Protein AF-A0AAW2T2C9-F1 (afdb_monomer_lite)

Foldseek 3Di:
DDDDALQNLLVQLLVCLQVVVLVSNVVSNVVSQVPDDPPQARPHPPVSLLSNLLSCLQRHDPVSSVVSLVVCVVGPQDDPVSLLVSLLNCLVNVHDCPVSQVVCVVSVHHQDPSNVVSVCVNPPVVPPPDDD

pLDDT: mean 82.65, std 14.63, range [32.41, 95.94]

Sequence (132 aa):
MGKATPNIWGRLATGYFEKGEMENAFKSLRVALSLHDSSKEIKLEDKVIAELLRVVCKKGSSEDCEKVINILRSVIPLQRRTYHSLLKAYVASGKEVDRLLDTMKLDNYEEDEETLKILSLTQNECKTSSCP

Secondary structure (DSSP, 8-state):
-PPPPHHHHHHHHHHHHHHT-HHHHHHHHHHHHH---SSS-----HHHHHHHHHHHHHHS-HHHHHHHHHHHHTTSPPPHHHHHHHHHHHHHTT---HHHHHHHHHTT----HHHHHHHHGGGTTTSSS---

Radius of gyration: 16.66 Å; chains: 1; bounding box: 50×34×53 Å

Structure (mmCIF, N/CA/C/O backbone):
data_AF-A0AAW2T2C9-F1
#
_entry.id   AF-A0AAW2T2C9-F1
#
loop_
_atom_site.group_PDB
_atom_site.id
_atom_site.type_symbol
_atom_site.label_atom_id
_atom_site.label_alt_id
_atom_site.label_comp_id
_atom_site.label_asym_id
_atom_site.label_entity_id
_atom_site.label_seq_id
_atom_site.pdbx_PDB_ins_code
_atom_site.Cartn_x
_atom_site.Cartn_y
_atom_site.Cartn_z
_atom_site.occupancy
_atom_site.B_iso_or_equiv
_atom_site.auth_seq_id
_atom_site.auth_comp_id
_atom_site.auth_asym_id
_atom_site.auth_atom_id
_atom_site.pdbx_PDB_model_num
ATOM 1 N N . MET A 1 1 ? 8.752 -11.360 -30.158 1.00 38.81 1 MET A N 1
ATOM 2 C CA . MET A 1 1 ? 8.452 -11.598 -28.729 1.00 38.81 1 MET A CA 1
ATOM 3 C C . MET A 1 1 ? 8.028 -10.272 -28.121 1.00 38.81 1 MET A C 1
ATOM 5 O O . MET A 1 1 ? 8.796 -9.322 -28.211 1.00 38.81 1 MET A O 1
ATOM 9 N N . GLY A 1 2 ? 6.798 -10.157 -27.615 1.00 51.12 2 GLY A N 1
ATOM 10 C CA . GLY A 1 2 ? 6.335 -8.921 -26.974 1.00 51.12 2 GLY A CA 1
ATOM 11 C C . GLY A 1 2 ? 7.104 -8.693 -25.674 1.00 51.12 2 GLY A C 1
ATOM 12 O O . GLY A 1 2 ? 7.181 -9.604 -24.854 1.00 51.12 2 GLY A O 1
ATOM 13 N N . LYS A 1 3 ? 7.716 -7.518 -25.495 1.00 57.62 3 LYS A N 1
ATOM 14 C CA . LYS A 1 3 ? 8.382 -7.173 -24.231 1.00 57.62 3 LYS A CA 1
ATOM 15 C C . LYS A 1 3 ? 7.332 -7.152 -23.117 1.00 57.62 3 LYS A C 1
ATOM 17 O O . LYS A 1 3 ? 6.356 -6.409 -23.209 1.00 57.62 3 LYS A O 1
ATOM 22 N N . ALA A 1 4 ? 7.522 -7.969 -22.084 1.00 66.12 4 ALA A N 1
ATOM 23 C CA . ALA A 1 4 ? 6.688 -7.915 -20.891 1.00 66.12 4 ALA A CA 1
ATOM 24 C C . ALA A 1 4 ? 6.907 -6.563 -20.196 1.00 66.12 4 ALA A C 1
ATOM 26 O O . ALA A 1 4 ? 8.040 -6.208 -19.879 1.00 66.12 4 ALA A O 1
ATOM 27 N N . THR A 1 5 ? 5.837 -5.797 -19.998 1.00 82.44 5 THR A N 1
ATOM 28 C CA . THR A 1 5 ? 5.895 -4.484 -19.345 1.00 82.44 5 THR A CA 1
ATOM 29 C C . THR A 1 5 ? 5.730 -4.627 -17.828 1.00 82.44 5 THR A C 1
ATOM 31 O O . THR A 1 5 ? 5.117 -5.603 -17.377 1.00 82.44 5 THR A O 1
ATOM 34 N N . PRO A 1 6 ? 6.196 -3.651 -17.023 1.00 84.81 6 PRO A N 1
ATOM 35 C CA . PRO A 1 6 ? 5.929 -3.596 -15.581 1.00 84.81 6 PRO A CA 1
ATOM 36 C C . PRO A 1 6 ? 4.456 -3.838 -15.226 1.00 84.81 6 PRO A C 1
ATOM 38 O O . PRO A 1 6 ? 4.146 -4.575 -14.295 1.00 84.81 6 PRO A O 1
ATOM 41 N N . ASN A 1 7 ? 3.530 -3.299 -16.025 1.00 86.44 7 ASN A N 1
ATOM 42 C CA . ASN A 1 7 ? 2.090 -3.439 -15.805 1.00 86.44 7 ASN A CA 1
ATOM 43 C C . ASN A 1 7 ? 1.581 -4.880 -15.933 1.00 86.44 7 ASN A C 1
ATOM 45 O O . ASN A 1 7 ? 0.667 -5.260 -15.204 1.00 86.44 7 ASN A O 1
ATOM 49 N N . ILE A 1 8 ? 2.151 -5.692 -16.831 1.00 90.75 8 ILE A N 1
ATOM 50 C CA . ILE A 1 8 ? 1.764 -7.107 -16.961 1.00 90.75 8 ILE A CA 1
ATOM 51 C C . ILE A 1 8 ? 2.132 -7.856 -15.680 1.00 90.75 8 ILE A C 1
ATOM 53 O O . ILE A 1 8 ? 1.305 -8.582 -15.133 1.00 90.75 8 ILE A O 1
ATOM 57 N N . TRP A 1 9 ? 3.337 -7.622 -15.163 1.00 91.62 9 TRP A N 1
ATOM 58 C CA . TRP A 1 9 ? 3.798 -8.217 -13.912 1.00 91.62 9 TRP A CA 1
ATOM 59 C C . TRP A 1 9 ? 3.037 -7.696 -12.692 1.00 91.62 9 TRP A C 1
ATOM 61 O O . TRP A 1 9 ? 2.719 -8.478 -11.800 1.00 91.62 9 TRP A O 1
ATOM 71 N N . GLY A 1 10 ? 2.666 -6.413 -12.680 1.00 89.62 10 GLY A N 1
ATOM 72 C CA . GLY A 1 10 ? 1.804 -5.841 -11.646 1.00 89.62 10 GLY A CA 1
ATOM 73 C C . GLY A 1 10 ? 0.422 -6.499 -11.615 1.00 89.62 10 GLY A C 1
ATOM 74 O O . GLY A 1 10 ? -0.029 -6.927 -10.557 1.00 89.62 10 GLY A O 1
ATOM 75 N N . ARG A 1 11 ? -0.219 -6.685 -12.777 1.00 92.75 11 ARG A N 1
ATOM 76 C CA . ARG A 1 11 ? -1.500 -7.413 -12.873 1.00 92.75 11 ARG A CA 1
ATOM 77 C C . ARG A 1 11 ? -1.365 -8.884 -12.491 1.00 92.75 11 ARG A C 1
ATOM 79 O O . ARG A 1 11 ? -2.266 -9.436 -11.867 1.00 92.75 11 ARG A O 1
ATOM 86 N N . LEU A 1 12 ? -0.246 -9.516 -12.847 1.00 94.00 12 LEU A N 1
ATOM 87 C CA . LEU A 1 12 ? 0.035 -10.894 -12.456 1.00 94.00 12 LEU A CA 1
ATOM 88 C C . LEU A 1 12 ? 0.177 -11.017 -10.932 1.00 94.00 12 LEU A C 1
ATOM 90 O O . LEU A 1 12 ? -0.386 -11.936 -10.342 1.00 94.00 12 LEU A O 1
ATOM 94 N N . ALA A 1 13 ? 0.849 -10.057 -10.288 1.00 92.81 13 ALA A N 1
ATOM 95 C CA . ALA A 1 13 ? 0.932 -9.983 -8.833 1.00 92.81 13 ALA A CA 1
ATOM 96 C C . ALA A 1 13 ? -0.459 -9.870 -8.195 1.00 92.81 13 ALA A C 1
ATOM 98 O O . ALA A 1 13 ? -0.771 -10.645 -7.293 1.00 92.81 13 ALA A O 1
ATOM 99 N N . THR A 1 14 ? -1.318 -8.977 -8.705 1.00 92.31 14 THR A N 1
ATOM 100 C CA . THR A 1 14 ? -2.717 -8.862 -8.267 1.00 92.31 14 THR A CA 1
ATOM 101 C C . THR A 1 14 ? -3.447 -10.203 -8.364 1.00 92.31 14 THR A C 1
ATOM 103 O O . THR A 1 14 ? -4.019 -10.652 -7.376 1.00 92.31 14 THR A O 1
ATOM 106 N N . GLY A 1 15 ? -3.375 -10.885 -9.512 1.00 93.19 15 GLY A N 1
ATOM 107 C CA . GLY A 1 15 ? -4.045 -12.175 -9.710 1.00 93.19 15 GLY A CA 1
ATOM 108 C C . GLY A 1 15 ? -3.546 -13.281 -8.771 1.00 93.19 15 GLY A C 1
ATOM 109 O O . GLY A 1 15 ? -4.337 -14.103 -8.311 1.00 93.19 15 GLY A O 1
ATOM 110 N N . TYR A 1 16 ? -2.255 -13.297 -8.430 1.00 95.75 16 TYR A N 1
ATOM 111 C CA . TYR A 1 16 ? -1.731 -14.226 -7.426 1.00 95.75 16 TYR A CA 1
ATOM 112 C C . TYR A 1 16 ? -2.200 -13.882 -6.007 1.00 95.75 16 TYR A C 1
ATOM 114 O O . TYR A 1 16 ? -2.594 -14.790 -5.273 1.00 95.75 16 TYR A O 1
ATOM 122 N N . PHE A 1 17 ? -2.253 -12.597 -5.634 1.00 92.19 17 PHE A N 1
ATOM 123 C CA . PHE A 1 17 ? -2.855 -12.180 -4.361 1.00 92.19 17 PHE A CA 1
ATOM 124 C C . PHE A 1 17 ? -4.331 -12.585 -4.273 1.00 92.19 17 PHE A C 1
ATOM 126 O O . PHE A 1 17 ? -4.789 -13.036 -3.225 1.00 92.19 17 PHE A O 1
ATOM 133 N N . GLU A 1 18 ? -5.081 -12.497 -5.375 1.00 91.44 18 GLU A N 1
ATOM 134 C CA . GLU A 1 18 ? -6.475 -12.940 -5.404 1.00 91.44 18 GLU A CA 1
ATOM 135 C C . GLU A 1 18 ? -6.635 -14.433 -5.111 1.00 91.44 18 GLU A C 1
ATOM 137 O O . GLU A 1 18 ? -7.640 -14.816 -4.505 1.00 91.44 18 GLU A O 1
ATOM 142 N N . LYS A 1 19 ? -5.662 -15.253 -5.512 1.00 92.94 19 LYS A N 1
ATOM 143 C CA . LYS A 1 19 ? -5.636 -16.704 -5.286 1.00 92.94 19 LYS A CA 1
ATOM 144 C C . LYS A 1 19 ? -5.013 -17.109 -3.946 1.00 92.94 19 LYS A C 1
ATOM 146 O O . LYS A 1 19 ? -5.024 -18.289 -3.619 1.00 92.94 19 LYS A O 1
ATOM 151 N N . GLY A 1 20 ? -4.476 -16.159 -3.177 1.00 88.75 20 GLY A N 1
ATOM 152 C CA . GLY A 1 20 ? -3.728 -16.442 -1.946 1.00 88.75 20 GLY A CA 1
ATOM 153 C C . GLY A 1 20 ? -2.313 -16.984 -2.187 1.00 88.75 20 GLY A C 1
ATOM 154 O O . GLY A 1 20 ? -1.658 -17.442 -1.255 1.00 88.75 20 GLY A O 1
ATOM 155 N N . GLU A 1 21 ? -1.807 -16.919 -3.420 1.00 92.75 21 GLU A N 1
ATOM 156 C CA . GLU A 1 21 ? -0.465 -17.380 -3.790 1.00 92.75 21 GLU A CA 1
ATOM 157 C C . GLU A 1 21 ? 0.587 -16.297 -3.486 1.00 92.75 21 GLU A C 1
ATOM 159 O O . GLU A 1 21 ? 1.203 -15.719 -4.384 1.00 92.75 21 GLU A O 1
ATOM 164 N N . MET A 1 22 ? 0.782 -15.991 -2.200 1.00 88.75 22 MET A N 1
ATOM 165 C CA . MET A 1 22 ? 1.559 -14.825 -1.748 1.00 88.75 22 MET A CA 1
ATOM 166 C C . MET A 1 22 ? 2.994 -14.812 -2.284 1.00 88.75 22 MET A C 1
ATOM 168 O O . MET A 1 22 ? 3.487 -13.777 -2.727 1.00 88.75 22 MET A O 1
ATOM 172 N N . GLU A 1 23 ? 3.667 -15.963 -2.302 1.00 91.19 23 GLU A N 1
ATOM 173 C CA . GLU A 1 23 ? 5.039 -16.063 -2.803 1.00 91.19 23 GLU A CA 1
ATOM 174 C C . GLU A 1 23 ? 5.137 -15.666 -4.286 1.00 91.19 23 GLU A C 1
ATOM 176 O O . GLU A 1 23 ? 5.989 -14.855 -4.665 1.00 91.19 23 GLU A O 1
ATOM 181 N N . ASN A 1 24 ? 4.226 -16.182 -5.116 1.00 94.25 24 ASN A N 1
ATOM 182 C CA . ASN A 1 24 ? 4.148 -15.861 -6.541 1.00 94.25 24 ASN A CA 1
ATOM 183 C C . ASN A 1 24 ? 3.751 -14.398 -6.765 1.00 94.25 24 ASN A C 1
ATOM 185 O O . ASN A 1 24 ? 4.273 -13.744 -7.676 1.00 94.25 24 ASN A O 1
ATOM 189 N N . ALA A 1 25 ? 2.889 -13.861 -5.900 1.00 92.88 25 ALA A N 1
ATOM 190 C CA . ALA A 1 25 ? 2.489 -12.464 -5.925 1.00 92.88 25 ALA A CA 1
ATOM 191 C C . ALA A 1 25 ? 3.681 -11.532 -5.663 1.00 92.88 25 ALA A C 1
ATOM 193 O O . ALA A 1 25 ? 3.978 -10.658 -6.480 1.00 92.88 25 ALA A O 1
ATOM 194 N N . PHE A 1 26 ? 4.435 -11.768 -4.585 1.00 90.31 26 PHE A N 1
ATOM 195 C CA . PHE A 1 26 ? 5.617 -10.972 -4.254 1.00 90.31 26 PHE A CA 1
ATOM 196 C C . PHE A 1 26 ? 6.738 -11.120 -5.287 1.00 90.31 26 PHE A C 1
ATOM 198 O O . PHE A 1 26 ? 7.402 -10.133 -5.607 1.00 90.31 26 PHE A O 1
ATOM 205 N N . LYS A 1 27 ? 6.956 -12.322 -5.838 1.00 93.69 27 LYS A N 1
ATOM 206 C CA . LYS A 1 27 ? 7.897 -12.527 -6.953 1.00 93.69 27 LYS A CA 1
ATOM 207 C C . LYS A 1 27 ? 7.501 -11.679 -8.161 1.00 93.69 27 LYS A C 1
ATOM 209 O O . LYS A 1 27 ? 8.330 -10.930 -8.671 1.00 93.69 27 LYS A O 1
ATOM 214 N N . SER A 1 28 ? 6.232 -11.731 -8.562 1.00 93.44 28 SER A N 1
ATOM 215 C CA . SER A 1 28 ? 5.717 -10.967 -9.704 1.00 93.44 28 SER A CA 1
ATOM 216 C C . SER A 1 28 ? 5.826 -9.458 -9.484 1.00 93.44 28 SER A C 1
ATOM 218 O O . SER A 1 28 ? 6.267 -8.742 -10.380 1.00 93.44 28 SER A O 1
ATOM 220 N N . LEU A 1 29 ? 5.511 -8.977 -8.277 1.00 90.88 29 LEU A N 1
ATOM 221 C CA . LEU A 1 29 ? 5.659 -7.567 -7.921 1.00 90.88 29 LEU A CA 1
ATOM 222 C C . LEU A 1 29 ? 7.120 -7.115 -8.021 1.00 90.88 29 LEU A C 1
ATOM 224 O O . LEU A 1 29 ? 7.403 -6.105 -8.655 1.00 90.88 29 LEU A O 1
ATOM 228 N N . ARG A 1 30 ? 8.069 -7.874 -7.462 1.00 88.94 30 ARG A N 1
ATOM 229 C CA . ARG A 1 30 ? 9.499 -7.536 -7.565 1.00 88.94 30 ARG A CA 1
ATOM 230 C C . ARG A 1 30 ? 9.971 -7.482 -9.015 1.00 88.94 30 ARG A C 1
ATOM 232 O O . ARG A 1 30 ? 10.715 -6.569 -9.362 1.00 88.94 30 ARG A O 1
ATOM 239 N N . VAL A 1 31 ? 9.508 -8.402 -9.867 1.00 90.25 31 VAL A N 1
ATOM 240 C CA . VAL A 1 31 ? 9.816 -8.353 -11.304 1.00 90.25 31 VAL A CA 1
ATOM 241 C C . VAL A 1 31 ? 9.251 -7.079 -11.928 1.00 90.25 31 VAL A C 1
ATOM 243 O O . VAL A 1 31 ? 9.994 -6.376 -12.608 1.00 90.25 31 VAL A O 1
ATOM 246 N N . ALA A 1 32 ? 7.992 -6.728 -11.640 1.00 88.62 32 ALA A N 1
ATOM 247 C CA . ALA A 1 32 ? 7.377 -5.493 -12.128 1.00 88.62 32 ALA A CA 1
ATOM 248 C C . ALA A 1 32 ? 8.229 -4.258 -11.806 1.00 88.62 32 ALA A C 1
ATOM 250 O O . ALA A 1 32 ? 8.440 -3.412 -12.670 1.00 88.62 32 ALA A O 1
ATOM 251 N N . LEU A 1 33 ? 8.755 -4.194 -10.581 1.00 85.25 33 LEU A N 1
ATOM 252 C CA . LEU A 1 33 ? 9.565 -3.073 -10.110 1.00 85.25 33 LEU A CA 1
ATOM 253 C C . LEU A 1 33 ? 11.011 -3.107 -10.641 1.00 85.25 33 LEU A C 1
ATOM 255 O O . LEU A 1 33 ? 11.645 -2.068 -10.808 1.00 85.25 33 LEU A O 1
ATOM 259 N N . SER A 1 34 ? 11.540 -4.293 -10.954 1.00 84.1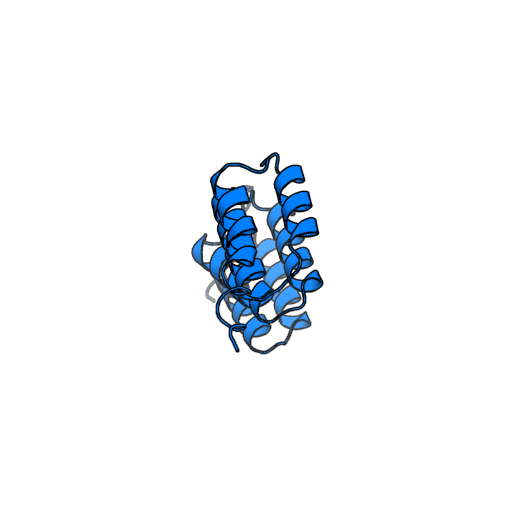9 34 SER A N 1
ATOM 260 C CA . SER A 1 34 ? 12.875 -4.448 -11.552 1.00 84.19 34 SER A CA 1
ATOM 261 C C . SER A 1 34 ? 12.937 -4.047 -13.029 1.00 84.19 34 SER A C 1
ATOM 263 O O . SER A 1 34 ? 14.018 -3.779 -13.543 1.00 84.19 34 SER A O 1
ATOM 265 N N . LEU A 1 35 ? 11.793 -3.988 -13.714 1.00 82.31 35 LEU A N 1
ATOM 266 C CA . LEU A 1 35 ? 11.694 -3.612 -15.123 1.00 82.31 35 LEU A CA 1
ATOM 267 C C . LEU A 1 35 ? 11.657 -2.082 -15.268 1.00 82.31 35 LEU A C 1
ATOM 269 O O . LEU A 1 35 ? 10.654 -1.501 -15.673 1.00 82.31 35 LEU A O 1
ATOM 273 N N . HIS A 1 36 ? 12.752 -1.415 -14.913 1.00 68.69 36 HIS A N 1
ATOM 274 C CA . HIS A 1 36 ? 12.948 0.004 -15.203 1.00 68.69 36 HIS A CA 1
ATOM 275 C C . HIS A 1 36 ? 13.619 0.163 -16.573 1.00 68.69 36 HIS A C 1
ATOM 277 O O . HIS A 1 36 ? 14.680 -0.407 -16.825 1.00 68.69 36 HIS A O 1
ATOM 283 N N . ASP A 1 37 ? 13.013 0.954 -17.464 1.00 56.12 37 ASP A N 1
ATOM 284 C CA . ASP A 1 37 ? 13.767 1.536 -18.576 1.00 56.12 37 ASP A CA 1
ATOM 285 C C . ASP A 1 37 ? 14.748 2.565 -17.994 1.00 56.12 37 ASP A C 1
ATOM 287 O O . ASP A 1 37 ? 14.511 3.140 -16.931 1.00 56.12 37 ASP A O 1
ATOM 291 N N . SER A 1 38 ? 15.857 2.805 -18.688 1.00 55.25 38 SER A N 1
ATOM 292 C CA . SER A 1 38 ? 16.983 3.678 -18.309 1.00 55.25 38 SER A CA 1
ATOM 293 C C . SER A 1 38 ? 16.626 5.121 -17.883 1.00 55.25 38 SER A C 1
ATOM 295 O O . SER A 1 38 ? 17.504 5.885 -17.481 1.00 55.25 38 SER A O 1
ATOM 297 N N . SER A 1 39 ? 15.347 5.497 -17.907 1.00 53.75 39 SER A N 1
ATOM 298 C CA . SER A 1 39 ? 14.761 6.712 -17.348 1.00 53.75 39 SER A CA 1
ATOM 299 C C . SER A 1 39 ? 14.056 6.440 -16.004 1.00 53.75 39 SER A C 1
ATOM 301 O O . SER A 1 39 ? 12.842 6.290 -15.984 1.00 53.75 39 SER A O 1
ATOM 303 N N . LYS A 1 40 ? 14.837 6.366 -14.918 1.00 57.44 40 LYS A N 1
ATOM 304 C CA . LYS A 1 40 ? 14.593 6.643 -13.472 1.00 57.44 40 LYS A CA 1
ATOM 305 C C . LYS A 1 40 ? 13.221 6.465 -12.768 1.00 57.44 40 LYS A C 1
ATOM 307 O O . LYS A 1 40 ? 13.219 6.523 -11.545 1.00 57.44 40 LYS A O 1
ATOM 312 N N . GLU A 1 41 ? 12.097 6.211 -13.425 1.00 61.53 41 GLU A N 1
ATOM 313 C CA . GLU A 1 41 ? 10.775 6.103 -12.798 1.00 61.53 41 GLU A CA 1
ATOM 314 C C . GLU A 1 41 ? 10.067 4.816 -13.224 1.00 61.53 41 GLU A C 1
ATOM 316 O O . GLU A 1 41 ? 9.897 4.521 -14.410 1.00 61.53 41 GLU A O 1
ATOM 321 N N . ILE A 1 42 ? 9.625 4.040 -12.236 1.00 68.31 42 ILE A N 1
ATOM 322 C CA . ILE A 1 42 ? 8.818 2.847 -12.470 1.00 68.31 42 ILE A CA 1
ATOM 323 C C . ILE A 1 42 ? 7.426 3.285 -12.928 1.00 68.31 42 ILE A C 1
ATOM 325 O O . ILE A 1 42 ? 6.656 3.852 -12.158 1.00 68.31 42 ILE A O 1
ATOM 329 N N . LYS A 1 43 ? 7.067 2.973 -14.177 1.00 74.69 43 LYS A N 1
ATOM 330 C CA . LYS A 1 43 ? 5.727 3.231 -14.730 1.00 74.69 43 LYS A CA 1
ATOM 331 C C . LYS A 1 43 ? 4.763 2.077 -14.456 1.00 74.69 43 LYS A C 1
ATOM 333 O O . LYS A 1 43 ? 4.304 1.408 -15.385 1.00 74.69 43 LYS A O 1
ATOM 338 N N . LEU A 1 44 ? 4.449 1.845 -13.184 1.00 82.31 44 LEU A N 1
ATOM 339 C CA . LEU A 1 44 ? 3.216 1.137 -12.840 1.00 82.31 44 LEU A CA 1
ATOM 340 C C . LEU A 1 44 ? 2.044 2.109 -12.991 1.00 82.31 44 LEU A C 1
ATOM 342 O O . LEU A 1 44 ? 2.079 3.215 -12.466 1.00 82.31 44 LEU A O 1
ATOM 346 N N . GLU A 1 45 ? 1.010 1.711 -13.728 1.00 83.44 45 GLU A N 1
ATOM 347 C CA . GLU A 1 45 ? -0.212 2.509 -13.840 1.00 83.44 45 GLU A CA 1
ATOM 348 C C . GLU A 1 45 ? -0.875 2.657 -12.458 1.00 83.44 45 GLU A C 1
ATOM 350 O O . GLU A 1 45 ? -1.052 1.660 -11.755 1.00 83.44 45 GLU A O 1
ATOM 355 N N . ASP A 1 46 ? -1.337 3.864 -12.112 1.00 80.62 46 ASP A N 1
ATOM 356 C CA . ASP A 1 46 ? -2.056 4.153 -10.856 1.00 80.62 46 ASP A CA 1
ATOM 357 C C . ASP A 1 46 ? -3.161 3.127 -10.554 1.00 80.62 46 ASP A C 1
ATOM 359 O O . ASP A 1 46 ? -3.325 2.692 -9.416 1.00 80.62 46 ASP A O 1
ATOM 363 N N . LYS A 1 47 ? -3.897 2.682 -11.584 1.00 82.94 47 LYS A N 1
ATOM 364 C CA . LYS A 1 47 ? -4.955 1.667 -11.443 1.00 82.94 47 LYS A CA 1
ATOM 365 C C . LYS A 1 47 ? -4.427 0.285 -11.047 1.00 82.94 47 LYS A C 1
ATOM 367 O O . LYS A 1 47 ? -5.111 -0.434 -10.331 1.00 82.94 47 LYS A O 1
ATOM 372 N N . VAL A 1 48 ? -3.229 -0.092 -11.501 1.00 85.94 48 VAL A N 1
ATOM 373 C CA . VAL A 1 48 ? -2.594 -1.366 -11.129 1.00 85.94 48 VAL A CA 1
ATOM 374 C C . VAL A 1 48 ? -2.140 -1.298 -9.677 1.00 85.94 48 VAL A C 1
ATOM 376 O O . VAL A 1 48 ? -2.379 -2.239 -8.931 1.00 85.94 48 VAL A O 1
ATOM 379 N N . ILE A 1 49 ? -1.560 -0.170 -9.258 1.00 86.56 49 ILE A N 1
ATOM 380 C CA . ILE A 1 49 ? -1.163 0.066 -7.863 1.00 86.56 49 ILE A CA 1
ATOM 381 C C . ILE A 1 49 ? -2.389 0.034 -6.943 1.00 86.56 49 ILE A C 1
ATOM 383 O O . ILE A 1 49 ? -2.379 -0.653 -5.924 1.00 86.56 49 ILE A O 1
ATOM 387 N N . ALA A 1 50 ? -3.458 0.739 -7.320 1.00 84.38 50 ALA A N 1
ATOM 388 C CA . ALA A 1 50 ? -4.695 0.783 -6.550 1.00 84.38 50 ALA A CA 1
ATOM 389 C C . ALA A 1 50 ? -5.332 -0.607 -6.402 1.00 84.38 50 ALA A C 1
ATOM 391 O O . ALA A 1 50 ? -5.708 -0.985 -5.292 1.00 84.38 50 ALA A O 1
ATOM 392 N N . GLU A 1 51 ? -5.414 -1.390 -7.484 1.00 87.19 51 GLU A N 1
ATOM 393 C CA . GLU A 1 51 ? -5.986 -2.739 -7.422 1.00 87.19 51 GLU A CA 1
ATOM 394 C C . GLU A 1 51 ? -5.097 -3.700 -6.624 1.00 87.19 51 GLU A C 1
ATOM 396 O O . GLU A 1 51 ? -5.596 -4.466 -5.804 1.00 87.19 51 GLU A O 1
ATOM 401 N N . LEU A 1 52 ? -3.773 -3.626 -6.802 1.00 90.12 52 LEU A N 1
ATOM 402 C CA . LEU A 1 52 ? -2.805 -4.399 -6.025 1.00 90.12 52 LEU A CA 1
ATOM 403 C C . LEU A 1 52 ? -2.998 -4.180 -4.520 1.00 90.12 52 LEU A C 1
ATOM 405 O O . LEU A 1 52 ? -3.174 -5.146 -3.778 1.00 90.12 52 LEU A O 1
ATOM 409 N N . LEU A 1 53 ? -3.012 -2.913 -4.095 1.00 88.38 53 LEU A N 1
ATOM 410 C CA . LEU A 1 53 ? -3.231 -2.509 -2.708 1.00 88.38 53 LEU A CA 1
ATOM 411 C C . LEU A 1 53 ? -4.601 -2.970 -2.205 1.00 88.38 53 LEU A C 1
ATOM 413 O O . LEU A 1 53 ? -4.703 -3.592 -1.153 1.00 88.38 53 LEU A O 1
ATOM 417 N N . ARG A 1 54 ? -5.664 -2.747 -2.979 1.00 86.25 54 ARG A N 1
ATOM 418 C CA . ARG A 1 54 ? -7.014 -3.194 -2.621 1.00 86.25 54 ARG A CA 1
ATOM 419 C C . ARG A 1 54 ? -7.071 -4.704 -2.377 1.00 86.25 54 ARG A C 1
ATOM 421 O O . ARG A 1 54 ? -7.644 -5.128 -1.374 1.00 86.25 54 ARG A O 1
ATOM 428 N N . VAL A 1 55 ? -6.510 -5.516 -3.275 1.00 88.69 55 VAL A N 1
ATOM 429 C CA . VAL A 1 55 ? -6.569 -6.981 -3.171 1.00 88.69 55 VAL A CA 1
ATOM 430 C C . VAL A 1 55 ? -5.735 -7.479 -1.996 1.00 88.69 55 VAL A C 1
ATOM 432 O O . VAL A 1 55 ? -6.266 -8.225 -1.169 1.00 88.69 55 VAL A O 1
ATOM 435 N N . VAL A 1 56 ? -4.466 -7.067 -1.885 1.00 89.19 56 VAL A N 1
ATOM 436 C CA . VAL A 1 56 ? -3.585 -7.557 -0.811 1.00 89.19 56 VAL A CA 1
ATOM 437 C C . VAL A 1 56 ? -4.093 -7.129 0.560 1.00 89.19 56 VAL A C 1
ATOM 439 O O . VAL A 1 56 ? -4.130 -7.937 1.479 1.00 89.19 56 VAL A O 1
ATOM 442 N N . CYS A 1 57 ? -4.582 -5.900 0.698 1.00 85.38 57 CYS A N 1
ATOM 443 C CA . CYS A 1 57 ? -5.058 -5.394 1.978 1.00 85.38 57 CYS A CA 1
ATOM 444 C C . CYS A 1 57 ? -6.428 -5.962 2.360 1.00 85.38 57 CYS A C 1
ATOM 446 O O . CYS A 1 57 ? -6.723 -6.087 3.547 1.00 85.38 57 CYS A O 1
ATOM 448 N N . LYS A 1 58 ? -7.247 -6.378 1.386 1.00 84.12 58 LYS A N 1
ATOM 449 C CA . LYS A 1 58 ? -8.513 -7.073 1.650 1.00 84.12 58 LYS A CA 1
ATOM 450 C C . LYS A 1 58 ? -8.319 -8.551 1.997 1.00 84.12 58 LYS A C 1
ATOM 452 O O . LYS A 1 58 ? -8.988 -9.038 2.901 1.00 84.12 58 LYS A O 1
ATOM 457 N N . LYS A 1 59 ? -7.472 -9.274 1.256 1.00 83.94 59 LYS A N 1
ATOM 458 C CA . LYS A 1 59 ? -7.339 -10.740 1.375 1.00 83.94 59 LYS A CA 1
ATOM 459 C C . LYS A 1 59 ? -6.154 -11.198 2.222 1.00 83.94 59 LYS A C 1
ATOM 461 O O . LYS A 1 59 ? -6.228 -12.259 2.829 1.00 83.94 59 LYS A O 1
ATOM 466 N N . GLY A 1 60 ? -5.068 -10.435 2.222 1.00 83.19 60 GLY A N 1
ATOM 467 C CA . GLY A 1 60 ? -3.857 -10.734 2.976 1.00 83.19 60 GLY A CA 1
ATOM 468 C C . GLY A 1 60 ? -3.953 -10.310 4.439 1.00 83.19 60 GLY A C 1
ATOM 469 O O . GLY A 1 60 ? -4.917 -9.664 4.875 1.00 83.19 60 GLY A O 1
ATOM 470 N N . SER A 1 61 ? -2.918 -10.659 5.198 1.00 85.75 61 SER A N 1
ATOM 471 C CA . SER A 1 61 ? -2.734 -10.158 6.560 1.00 85.75 61 SER A CA 1
ATOM 472 C C . SER A 1 61 ? -2.404 -8.657 6.559 1.00 85.75 61 SER A C 1
ATOM 474 O O . SER A 1 61 ? -2.049 -8.084 5.523 1.00 85.75 61 SER A O 1
ATOM 476 N N . SER A 1 62 ? -2.513 -7.997 7.716 1.00 82.56 62 SER A N 1
ATOM 477 C CA . SER A 1 62 ? -2.026 -6.615 7.865 1.00 82.56 62 SER A CA 1
ATOM 478 C C . SER A 1 62 ? -0.532 -6.517 7.530 1.00 82.56 62 SER A C 1
ATOM 480 O O . SER A 1 62 ? -0.120 -5.589 6.839 1.00 82.56 62 SER A O 1
ATOM 482 N N . GLU A 1 63 ? 0.251 -7.538 7.897 1.00 87.75 63 GLU A N 1
ATOM 483 C CA . GLU A 1 63 ? 1.683 -7.620 7.596 1.00 87.75 63 GLU A CA 1
ATOM 484 C C . GLU A 1 63 ? 1.964 -7.722 6.086 1.00 87.75 63 GLU A C 1
ATOM 486 O O . GLU A 1 63 ? 2.892 -7.093 5.579 1.00 87.75 63 GLU A O 1
ATOM 491 N N . ASP A 1 64 ? 1.160 -8.478 5.332 1.00 89.00 64 ASP A N 1
ATOM 492 C CA . ASP A 1 64 ? 1.323 -8.581 3.876 1.00 89.00 64 ASP A CA 1
ATOM 493 C C . ASP A 1 64 ? 1.015 -7.261 3.171 1.00 89.00 64 ASP A C 1
ATOM 495 O O . ASP A 1 64 ? 1.731 -6.864 2.248 1.00 89.00 64 ASP A O 1
ATOM 499 N N . CYS A 1 65 ? -0.031 -6.564 3.618 1.00 88.25 65 CYS A N 1
ATOM 500 C CA . CYS A 1 65 ? -0.361 -5.240 3.104 1.00 88.25 65 CYS A CA 1
ATOM 501 C C . CYS A 1 65 ? 0.758 -4.233 3.414 1.00 88.25 65 CYS A C 1
ATOM 503 O O . CYS A 1 65 ? 1.217 -3.541 2.506 1.00 88.25 65 CYS A O 1
ATOM 505 N N . GLU A 1 66 ? 1.277 -4.217 4.646 1.00 86.69 66 GLU A N 1
ATOM 506 C CA . GLU A 1 66 ? 2.424 -3.386 5.041 1.00 86.69 66 GLU A CA 1
ATOM 507 C C . GLU A 1 66 ? 3.668 -3.678 4.195 1.00 86.69 66 GLU A C 1
ATOM 509 O O . GLU A 1 66 ? 4.324 -2.753 3.711 1.00 86.69 66 GLU A O 1
ATOM 514 N N . LYS A 1 67 ? 3.978 -4.956 3.944 1.00 90.69 67 LYS A N 1
ATOM 515 C CA . LYS A 1 67 ? 5.089 -5.355 3.065 1.00 90.69 67 LYS A CA 1
ATOM 516 C C . LYS A 1 67 ? 4.930 -4.779 1.661 1.00 90.69 67 LYS A C 1
ATOM 518 O O . LYS A 1 67 ? 5.894 -4.239 1.122 1.00 90.69 67 LYS A O 1
ATOM 523 N N . VAL A 1 68 ? 3.739 -4.871 1.064 1.00 90.00 68 VAL A N 1
ATOM 524 C CA . VAL A 1 68 ? 3.483 -4.305 -0.272 1.00 90.00 68 VAL A CA 1
ATOM 525 C C . VAL A 1 68 ? 3.596 -2.782 -0.262 1.00 90.00 68 VAL A C 1
ATOM 527 O O . VAL A 1 68 ? 4.244 -2.228 -1.149 1.00 90.00 68 VAL A O 1
ATOM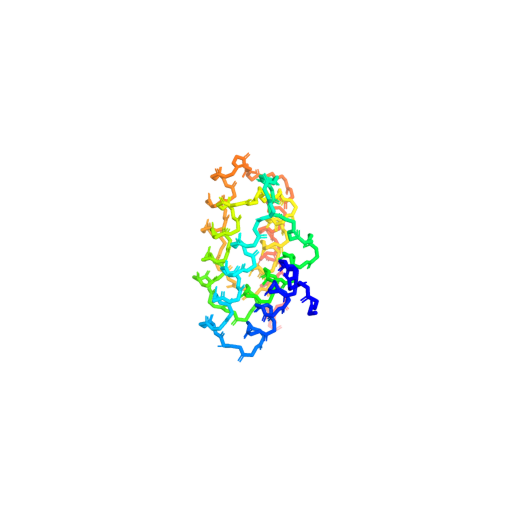 530 N N . ILE A 1 69 ? 3.029 -2.106 0.741 1.00 89.50 69 ILE A N 1
ATOM 531 C CA . ILE A 1 69 ? 3.117 -0.647 0.884 1.00 89.50 69 ILE A CA 1
ATOM 532 C C . ILE A 1 69 ? 4.580 -0.205 0.981 1.00 89.50 69 ILE A C 1
ATOM 534 O O . ILE A 1 69 ? 4.998 0.675 0.233 1.00 89.50 69 ILE A O 1
ATOM 538 N N . ASN A 1 70 ? 5.384 -0.852 1.825 1.00 88.62 70 ASN A N 1
ATOM 539 C CA . ASN A 1 70 ? 6.800 -0.520 1.992 1.00 88.62 70 ASN A CA 1
ATOM 540 C C . ASN A 1 70 ? 7.618 -0.768 0.718 1.00 88.62 70 ASN A C 1
ATOM 542 O O . ASN A 1 70 ? 8.452 0.060 0.350 1.00 88.62 70 ASN A O 1
ATOM 546 N N . ILE A 1 71 ? 7.352 -1.868 0.006 1.00 88.69 71 ILE A N 1
ATOM 547 C CA . ILE A 1 71 ? 7.972 -2.135 -1.296 1.00 88.69 71 ILE A CA 1
ATOM 548 C C . ILE A 1 71 ? 7.634 -1.015 -2.284 1.00 88.69 71 ILE A C 1
ATOM 550 O O . ILE A 1 71 ? 8.537 -0.495 -2.933 1.00 88.69 71 ILE A O 1
ATOM 554 N N . LEU A 1 72 ? 6.363 -0.618 -2.392 1.00 87.44 72 LEU A N 1
ATOM 555 C CA . LEU A 1 72 ? 5.940 0.426 -3.326 1.00 87.44 72 LEU A CA 1
ATOM 556 C C . LEU A 1 72 ? 6.532 1.789 -2.961 1.00 87.44 72 LEU A C 1
ATOM 558 O O . LEU A 1 72 ? 7.082 2.443 -3.838 1.00 87.44 72 LEU A O 1
ATOM 562 N N . ARG A 1 73 ? 6.508 2.176 -1.680 1.00 86.06 73 ARG A N 1
ATOM 563 C CA . ARG A 1 73 ? 7.091 3.437 -1.185 1.00 86.06 73 ARG A CA 1
ATOM 564 C C . ARG A 1 73 ? 8.577 3.571 -1.503 1.00 86.06 73 ARG A C 1
ATOM 566 O O . ARG A 1 73 ? 9.048 4.673 -1.756 1.00 86.06 73 ARG A O 1
ATOM 573 N N . SER A 1 74 ? 9.313 2.457 -1.523 1.00 83.69 74 SER A N 1
ATOM 574 C CA . SER A 1 74 ? 10.751 2.469 -1.834 1.00 83.69 74 SER A CA 1
ATOM 575 C C . SER A 1 74 ? 11.076 2.901 -3.270 1.00 83.69 74 SER A C 1
ATOM 577 O O . SER A 1 74 ? 12.221 3.237 -3.566 1.00 83.69 74 SER A O 1
ATOM 579 N N . VAL A 1 75 ? 10.081 2.895 -4.162 1.00 80.88 75 VAL A N 1
ATOM 580 C CA . VAL A 1 75 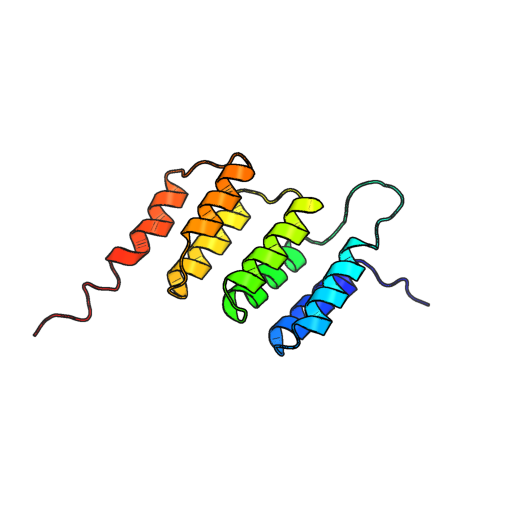? 10.279 3.115 -5.599 1.00 80.88 75 VAL A CA 1
ATOM 581 C C . VAL A 1 75 ? 9.267 4.060 -6.249 1.00 80.88 75 VAL A C 1
ATOM 583 O O . VAL A 1 75 ? 9.526 4.564 -7.340 1.00 80.88 75 VAL A O 1
ATOM 586 N N . ILE A 1 76 ? 8.117 4.292 -5.617 1.00 79.69 76 ILE A N 1
ATOM 587 C CA . ILE A 1 76 ? 7.033 5.151 -6.095 1.00 79.69 76 ILE A CA 1
ATOM 588 C C . ILE A 1 76 ? 6.525 5.980 -4.905 1.00 79.69 76 ILE A C 1
ATOM 590 O O . ILE A 1 76 ? 6.138 5.400 -3.887 1.00 79.69 76 ILE A O 1
ATOM 594 N N . PRO A 1 77 ? 6.453 7.318 -5.019 1.00 81.62 77 PRO A N 1
ATOM 595 C CA . PRO A 1 77 ? 5.854 8.151 -3.984 1.00 81.62 77 PRO A CA 1
ATOM 596 C C . PRO A 1 77 ? 4.357 7.846 -3.866 1.00 81.62 77 PRO A C 1
ATOM 598 O O . PRO A 1 77 ? 3.600 8.025 -4.826 1.00 81.62 77 PRO A O 1
ATOM 601 N N . LEU A 1 78 ? 3.904 7.403 -2.693 1.00 84.38 78 LEU A N 1
ATOM 602 C CA . LEU A 1 78 ? 2.475 7.252 -2.434 1.00 84.38 78 LEU A CA 1
ATOM 603 C C . LEU A 1 78 ? 1.862 8.616 -2.121 1.00 84.38 78 LEU A C 1
ATOM 605 O O . LEU A 1 78 ? 2.410 9.403 -1.361 1.00 84.38 78 LEU A O 1
ATOM 609 N N . GLN A 1 79 ? 0.703 8.899 -2.709 1.00 86.62 79 GLN A N 1
ATOM 610 C CA . GLN A 1 79 ? -0.027 10.139 -2.456 1.00 86.62 79 GLN A CA 1
ATOM 611 C C . GLN A 1 79 ? -0.994 9.965 -1.282 1.00 86.62 79 GLN A C 1
ATOM 613 O O . GLN A 1 79 ? -1.556 8.885 -1.097 1.00 86.62 79 GLN A O 1
ATOM 618 N N . ARG A 1 80 ? -1.300 11.053 -0.563 1.00 90.25 80 ARG A N 1
ATOM 619 C CA . ARG A 1 80 ? -2.284 11.064 0.540 1.00 90.25 80 ARG A CA 1
ATOM 620 C C . ARG A 1 80 ? -3.608 10.362 0.200 1.00 90.25 80 ARG A C 1
ATOM 622 O O . ARG A 1 80 ? -4.112 9.581 1.000 1.00 90.25 80 ARG A O 1
ATOM 629 N N . ARG A 1 81 ? -4.141 10.561 -1.014 1.00 88.25 81 ARG A N 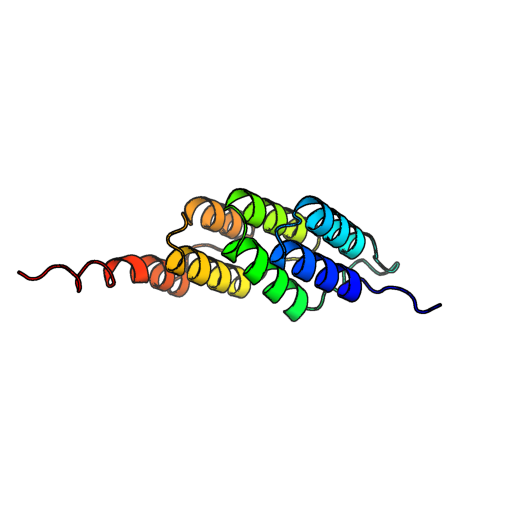1
ATOM 630 C CA . ARG A 1 81 ? -5.384 9.904 -1.480 1.00 88.25 81 ARG A CA 1
ATOM 631 C C . ARG A 1 81 ? -5.326 8.370 -1.417 1.00 88.25 81 ARG A C 1
ATOM 633 O O . ARG A 1 81 ? -6.345 7.718 -1.180 1.00 88.25 81 ARG A O 1
ATOM 640 N N . THR A 1 82 ? -4.141 7.794 -1.620 1.00 86.25 82 THR A N 1
ATOM 641 C CA . THR A 1 82 ? -3.905 6.350 -1.532 1.00 86.25 82 THR A CA 1
ATOM 642 C C . THR A 1 82 ? -4.013 5.892 -0.081 1.00 86.25 82 THR A C 1
ATOM 644 O O . THR A 1 82 ? -4.728 4.930 0.190 1.00 86.25 82 THR A O 1
ATOM 647 N N . TYR A 1 83 ? -3.406 6.628 0.855 1.00 90.81 83 TYR A N 1
ATOM 648 C CA . TYR A 1 83 ? -3.523 6.361 2.291 1.00 90.81 83 TYR A CA 1
ATOM 649 C C . TYR A 1 83 ? -4.963 6.457 2.789 1.00 90.81 83 TYR A C 1
ATOM 651 O O . TYR A 1 83 ? -5.440 5.538 3.446 1.00 90.81 83 TYR A O 1
ATOM 659 N N . HIS A 1 84 ? -5.707 7.495 2.402 1.00 92.50 84 HIS A N 1
ATOM 660 C CA . HIS A 1 84 ? -7.128 7.616 2.751 1.00 92.50 84 HIS A CA 1
ATOM 661 C C . HIS A 1 84 ? -7.965 6.441 2.234 1.00 92.50 84 HIS A C 1
ATOM 663 O O . HIS A 1 84 ? -8.830 5.929 2.944 1.00 92.50 84 HIS A O 1
ATOM 669 N N . SER A 1 85 ? -7.696 5.975 1.012 1.00 88.75 85 SER A N 1
ATOM 670 C CA . SER A 1 85 ? -8.385 4.809 0.443 1.00 88.75 85 SER A CA 1
ATOM 671 C C . SER A 1 85 ? -8.063 3.522 1.212 1.00 88.75 85 SER A C 1
ATOM 673 O O . SER A 1 85 ? -8.955 2.706 1.450 1.00 88.75 85 SER A O 1
ATOM 675 N N . LEU A 1 86 ? -6.807 3.357 1.640 1.00 88.44 86 LEU A N 1
ATOM 676 C CA . LEU A 1 86 ? -6.364 2.234 2.467 1.00 88.44 86 LEU A CA 1
ATOM 677 C C . LEU A 1 86 ? -6.979 2.273 3.870 1.00 88.44 86 LEU A C 1
ATOM 679 O O . LEU A 1 86 ? -7.515 1.261 4.312 1.00 88.44 86 LEU A O 1
ATOM 683 N N . LEU A 1 87 ? -6.982 3.435 4.531 1.00 91.56 87 LEU A N 1
ATOM 684 C CA . LEU A 1 87 ? -7.602 3.628 5.845 1.00 91.56 87 LEU A CA 1
ATOM 685 C C . LEU A 1 87 ? -9.092 3.276 5.808 1.00 91.56 87 LEU A C 1
ATOM 687 O O . LEU A 1 87 ? -9.562 2.527 6.660 1.00 91.56 87 LEU A O 1
ATOM 691 N N . LYS A 1 88 ? -9.824 3.724 4.776 1.00 88.88 88 LYS A N 1
ATOM 692 C CA . LYS A 1 88 ? -11.235 3.350 4.568 1.00 88.88 88 LYS A CA 1
ATOM 693 C C . LYS A 1 88 ? -11.411 1.832 4.470 1.00 88.88 88 LYS A C 1
ATOM 695 O O . LYS A 1 88 ? -12.324 1.283 5.078 1.00 88.88 88 LYS A O 1
ATOM 700 N N . ALA A 1 89 ? -10.540 1.146 3.728 1.00 84.69 89 ALA A N 1
ATOM 701 C CA . ALA A 1 89 ? -10.599 -0.308 3.579 1.00 84.69 89 ALA A CA 1
ATOM 702 C C . ALA A 1 89 ? -10.245 -1.055 4.877 1.00 84.69 89 ALA A C 1
ATOM 704 O O . ALA A 1 89 ? -10.883 -2.057 5.199 1.00 84.69 89 ALA A O 1
ATOM 705 N N . TYR A 1 90 ? -9.255 -0.571 5.626 1.00 88.06 90 TYR A N 1
ATOM 706 C CA . TYR A 1 90 ? -8.861 -1.129 6.919 1.00 88.06 90 TYR A CA 1
ATOM 707 C C . TYR A 1 90 ? -9.990 -1.004 7.940 1.00 88.06 90 TYR A C 1
ATOM 709 O O . TYR A 1 90 ? -10.429 -2.012 8.487 1.00 88.06 90 TYR A O 1
ATOM 717 N N . VAL A 1 91 ? -10.538 0.204 8.094 1.00 88.31 91 VAL A N 1
ATOM 718 C CA . VAL A 1 91 ? -11.687 0.478 8.967 1.00 88.31 91 VAL A CA 1
ATOM 719 C C . VAL A 1 91 ? -12.879 -0.407 8.599 1.00 88.31 91 VAL A C 1
ATOM 721 O O . VAL A 1 91 ? -13.425 -1.091 9.460 1.00 88.31 91 VAL A O 1
ATOM 724 N N . ALA A 1 92 ? -13.239 -0.483 7.313 1.00 84.25 92 ALA A N 1
ATOM 725 C CA . ALA A 1 92 ? -14.359 -1.306 6.849 1.00 84.25 92 ALA A CA 1
ATOM 726 C C . ALA A 1 92 ? -14.146 -2.822 7.034 1.00 84.25 92 ALA A C 1
ATOM 728 O O . ALA A 1 92 ? -15.108 -3.585 6.988 1.00 84.25 92 ALA A O 1
ATOM 729 N N . SER A 1 93 ? -12.900 -3.270 7.211 1.00 80.81 93 SER A N 1
ATOM 730 C CA . SER A 1 93 ? -12.554 -4.677 7.449 1.00 80.81 93 SER A CA 1
ATOM 731 C C . SER A 1 93 ? -12.204 -4.980 8.909 1.00 80.81 93 SER A C 1
ATOM 733 O O . SER A 1 93 ? -11.793 -6.099 9.206 1.00 80.81 93 SER A O 1
ATOM 735 N N . GLY A 1 94 ? -12.373 -4.008 9.815 1.00 84.38 94 GLY A N 1
ATOM 736 C CA . GLY A 1 94 ? -12.047 -4.153 11.235 1.00 84.38 94 GLY A CA 1
ATOM 737 C C . GLY A 1 94 ? -10.550 -4.329 11.513 1.00 84.38 94 GLY A C 1
ATOM 738 O O . GLY A 1 94 ? -10.186 -4.898 12.539 1.00 84.38 94 GLY A O 1
ATOM 739 N N . LYS A 1 95 ? -9.678 -3.894 10.595 1.00 84.19 95 LYS A N 1
ATOM 740 C CA . LYS A 1 95 ? -8.220 -3.986 10.740 1.00 84.19 95 LYS A CA 1
ATOM 741 C C . LYS A 1 95 ? -7.658 -2.779 11.491 1.00 84.19 95 LYS A C 1
ATOM 743 O O . LYS A 1 95 ? -8.113 -1.654 11.297 1.00 84.19 95 LYS A O 1
ATOM 748 N N . GLU A 1 96 ? -6.632 -3.027 12.301 1.00 88.81 96 GLU A N 1
ATOM 749 C CA . GLU A 1 96 ? -5.848 -1.998 12.994 1.00 88.81 96 GLU A CA 1
ATOM 750 C C . GLU A 1 96 ? -5.171 -1.053 11.993 1.00 88.81 96 GLU A C 1
ATOM 752 O O . GLU A 1 96 ? -4.581 -1.499 11.008 1.00 88.81 96 GLU A O 1
ATOM 757 N N . VAL A 1 97 ? -5.255 0.251 12.256 1.00 90.88 97 VAL A N 1
ATOM 758 C CA . VAL A 1 97 ? -4.776 1.317 11.361 1.00 90.88 97 VAL A CA 1
ATOM 759 C C . VAL A 1 97 ? -3.498 2.002 11.841 1.00 90.88 97 VAL A C 1
ATOM 761 O O . VAL A 1 97 ? -2.887 2.714 11.051 1.00 90.88 97 VAL A O 1
ATOM 764 N N . ASP A 1 98 ? -3.064 1.771 13.080 1.00 91.75 98 ASP A N 1
ATOM 765 C CA . ASP A 1 98 ? -1.973 2.512 13.729 1.00 91.75 98 ASP A CA 1
ATOM 766 C C . ASP A 1 98 ? -0.682 2.484 12.900 1.00 91.75 98 ASP A C 1
ATOM 768 O O . ASP A 1 98 ? -0.128 3.524 12.550 1.00 91.75 98 ASP A O 1
ATOM 772 N N . ARG A 1 99 ? -0.277 1.301 12.430 1.00 90.88 99 ARG A N 1
ATOM 773 C CA . ARG A 1 99 ? 0.911 1.149 11.571 1.00 90.88 99 ARG A CA 1
ATOM 774 C C . ARG A 1 99 ? 0.772 1.828 10.208 1.00 90.88 99 ARG A C 1
ATOM 776 O O . ARG A 1 99 ? 1.762 2.289 9.634 1.00 90.88 99 ARG A O 1
ATOM 783 N N . LEU A 1 100 ? -0.444 1.885 9.664 1.00 90.88 100 LEU A N 1
ATOM 784 C CA . LEU A 1 100 ? -0.719 2.588 8.412 1.00 90.88 100 LEU A CA 1
ATOM 785 C C . LEU A 1 100 ? -0.643 4.110 8.612 1.00 90.88 100 LEU A C 1
ATOM 787 O O . LEU A 1 100 ? -0.135 4.803 7.731 1.00 90.88 100 LEU A O 1
ATOM 791 N N . LEU A 1 101 ? -1.085 4.618 9.766 1.00 94.00 101 LEU A N 1
ATOM 792 C CA . LEU A 1 101 ? -0.938 6.024 10.154 1.00 94.00 101 LEU A CA 1
ATOM 793 C C . LEU A 1 101 ? 0.533 6.392 10.374 1.00 94.00 101 LEU A C 1
ATOM 795 O O . LEU A 1 101 ? 0.984 7.411 9.855 1.00 94.00 101 LEU A O 1
ATOM 799 N N . ASP A 1 102 ? 1.310 5.537 11.042 1.00 93.50 102 ASP A N 1
ATOM 800 C CA . ASP A 1 102 ? 2.758 5.728 11.195 1.00 93.50 102 ASP A CA 1
ATOM 801 C C . ASP A 1 102 ? 3.460 5.779 9.832 1.00 93.50 102 ASP A C 1
ATOM 803 O O . ASP A 1 102 ? 4.288 6.650 9.565 1.00 93.50 102 ASP A O 1
ATOM 807 N N . THR A 1 103 ? 3.076 4.881 8.921 1.00 90.62 103 THR A N 1
ATOM 808 C CA . THR A 1 103 ? 3.577 4.858 7.539 1.00 90.62 103 THR A CA 1
ATOM 809 C C . THR A 1 103 ? 3.223 6.150 6.794 1.00 90.62 103 THR A C 1
ATOM 811 O O . THR A 1 103 ? 4.074 6.711 6.104 1.00 90.62 103 THR A O 1
ATOM 814 N N . MET A 1 104 ? 1.994 6.648 6.953 1.00 93.25 104 MET A N 1
ATOM 815 C CA . MET A 1 104 ? 1.531 7.900 6.350 1.00 93.25 104 MET A CA 1
ATOM 816 C C . MET A 1 104 ? 2.333 9.110 6.870 1.00 93.25 104 MET A C 1
ATOM 818 O O . MET A 1 104 ? 2.770 9.943 6.072 1.00 93.25 104 MET A O 1
ATOM 822 N N . LYS A 1 105 ? 2.619 9.158 8.177 1.00 93.94 105 LYS A N 1
ATOM 823 C CA . LYS A 1 105 ? 3.458 10.194 8.807 1.00 93.94 105 LYS A CA 1
ATOM 824 C C . LYS A 1 105 ? 4.902 10.159 8.315 1.00 93.94 105 LYS A C 1
ATOM 826 O O . LYS A 1 105 ? 5.474 11.211 8.043 1.00 93.94 105 LYS A O 1
ATOM 831 N N . LEU A 1 106 ? 5.477 8.970 8.118 1.00 92.50 106 LEU A N 1
ATOM 832 C CA . LEU A 1 106 ? 6.814 8.821 7.526 1.00 92.50 106 LEU A CA 1
ATOM 833 C C . LEU A 1 106 ? 6.904 9.399 6.102 1.00 92.50 106 LEU A C 1
ATOM 835 O O . LEU A 1 106 ? 7.987 9.791 5.675 1.00 92.50 106 LEU A O 1
ATOM 839 N N . ASP A 1 107 ? 5.781 9.485 5.385 1.00 89.75 107 ASP A N 1
ATOM 840 C CA . ASP A 1 107 ? 5.682 10.149 4.078 1.00 89.75 107 ASP A CA 1
ATOM 841 C C . ASP A 1 107 ? 5.316 11.646 4.187 1.00 89.75 107 ASP A C 1
ATOM 843 O O . ASP A 1 107 ? 4.981 12.281 3.187 1.00 89.75 107 ASP A O 1
ATOM 847 N N . ASN A 1 108 ? 5.431 12.241 5.381 1.00 92.44 108 ASN A N 1
ATOM 848 C CA . ASN A 1 108 ? 5.097 13.636 5.706 1.00 92.44 108 ASN A CA 1
ATOM 849 C C . ASN A 1 108 ? 3.615 13.988 5.505 1.00 92.44 108 ASN A C 1
ATOM 851 O O . ASN A 1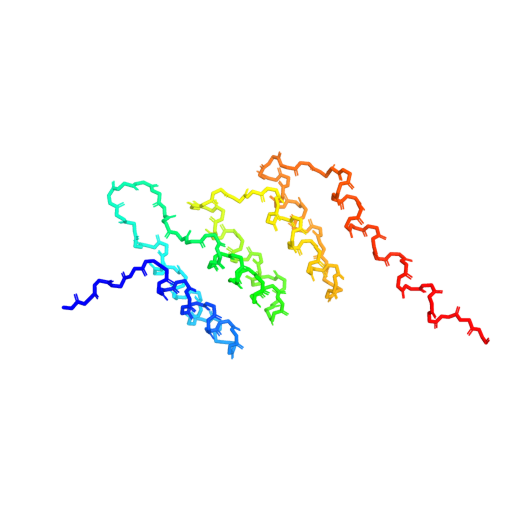 108 ? 3.258 15.137 5.221 1.00 92.44 108 ASN A O 1
ATOM 855 N N . TYR A 1 109 ? 2.731 13.002 5.649 1.00 93.38 109 TYR A N 1
ATOM 856 C CA . TYR A 1 109 ? 1.296 13.225 5.678 1.00 93.38 109 TYR A CA 1
ATOM 857 C C . TYR A 1 109 ? 0.781 13.066 7.110 1.00 93.38 109 TYR A C 1
ATOM 859 O O . TYR A 1 109 ? 0.557 11.960 7.586 1.00 93.38 109 TYR A O 1
ATOM 867 N N . GLU A 1 110 ? 0.576 14.192 7.789 1.00 94.38 110 GLU A N 1
ATOM 868 C CA . GLU A 1 110 ? -0.112 14.225 9.082 1.00 94.38 110 GLU A CA 1
ATOM 869 C C . GLU A 1 110 ? -1.611 13.927 8.936 1.00 94.38 110 GLU A C 1
ATOM 871 O O . GLU A 1 110 ? -2.196 14.078 7.855 1.00 94.38 110 GLU A O 1
ATOM 876 N N . GLU A 1 111 ? -2.229 13.524 10.044 1.00 95.25 111 GLU A N 1
ATOM 877 C CA . GLU A 1 111 ? -3.672 13.306 10.144 1.00 95.25 111 GLU A CA 1
ATOM 878 C C . GLU A 1 111 ? -4.421 14.629 9.915 1.00 95.25 111 GLU A C 1
ATOM 880 O O . GLU A 1 111 ? -4.344 15.560 10.716 1.00 95.25 111 GLU A O 1
ATOM 885 N N . ASP A 1 112 ? -5.142 14.720 8.797 1.00 95.50 112 ASP A N 1
ATOM 886 C CA . ASP A 1 112 ? -6.011 15.853 8.467 1.00 95.50 112 ASP A CA 1
ATOM 887 C C . ASP A 1 112 ? -7.486 15.561 8.790 1.00 95.50 112 ASP A C 1
ATOM 889 O O . ASP A 1 112 ? -7.846 14.474 9.245 1.00 95.50 112 ASP A O 1
ATOM 893 N N . GLU A 1 113 ? -8.364 16.536 8.553 1.00 95.69 113 GLU A N 1
ATOM 894 C CA . GLU A 1 113 ? -9.800 16.410 8.831 1.00 95.69 113 GLU A CA 1
ATOM 895 C C . GLU A 1 113 ? -10.428 15.177 8.157 1.00 95.69 113 GLU A C 1
ATOM 897 O O . GLU A 1 113 ? -11.197 14.451 8.787 1.00 95.69 113 GLU A O 1
ATOM 902 N N . GLU A 1 114 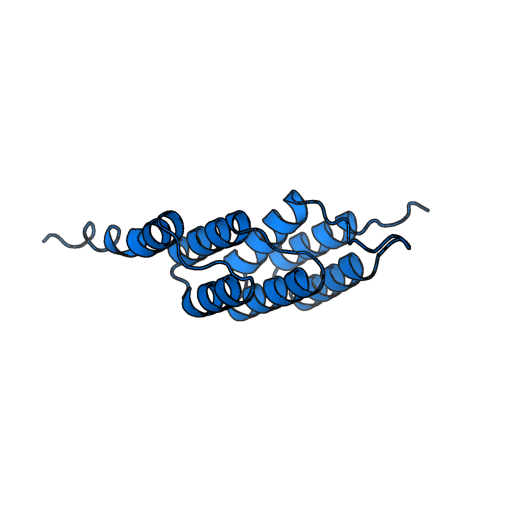? -10.063 14.887 6.901 1.00 95.19 114 GLU A N 1
ATOM 903 C CA . GLU A 1 114 ? -10.545 13.692 6.196 1.00 95.19 114 GLU A CA 1
ATOM 904 C C . GLU A 1 114 ? -10.004 12.413 6.848 1.00 95.19 114 GLU A C 1
ATOM 906 O O . GLU A 1 114 ? -10.739 11.437 6.986 1.00 95.19 114 GLU A O 1
ATOM 911 N N . THR A 1 115 ? -8.754 12.420 7.313 1.00 95.94 115 THR A N 1
ATOM 912 C CA . THR A 1 115 ? -8.172 11.296 8.060 1.00 95.94 115 THR A CA 1
ATOM 913 C C . THR A 1 115 ? -8.977 11.015 9.330 1.00 95.94 115 THR A C 1
ATOM 915 O O . THR A 1 115 ? -9.451 9.897 9.525 1.00 95.94 115 THR A O 1
ATOM 918 N N . LEU A 1 116 ? -9.232 12.038 10.149 1.00 94.81 116 LEU A N 1
ATOM 919 C CA . LEU A 1 116 ? -10.022 11.919 11.381 1.00 94.81 116 LEU A CA 1
ATOM 920 C C . LEU A 1 116 ? -11.470 11.488 11.101 1.00 94.81 116 LEU A C 1
ATOM 922 O O . LEU A 1 116 ? -12.055 10.689 11.841 1.00 94.81 116 LEU A O 1
ATOM 926 N N . LYS A 1 117 ? -12.053 11.964 9.998 1.00 94.31 117 LYS A N 1
ATOM 927 C CA . LYS A 1 117 ? -13.379 11.541 9.540 1.00 94.31 117 LYS A CA 1
ATOM 928 C C . LYS A 1 117 ? -13.412 10.054 9.194 1.00 94.31 117 LYS A C 1
ATOM 930 O O . LYS A 1 117 ? -14.347 9.368 9.585 1.00 94.31 117 LYS A O 1
ATOM 935 N N . ILE A 1 118 ? -12.395 9.534 8.507 1.00 93.75 118 ILE A N 1
ATOM 936 C CA . ILE A 1 118 ? -12.294 8.101 8.193 1.00 93.75 118 ILE A CA 1
ATOM 937 C C . ILE A 1 118 ? -12.193 7.268 9.474 1.00 93.75 118 ILE A C 1
ATOM 939 O O . ILE A 1 118 ? -12.889 6.262 9.602 1.00 93.75 118 ILE A O 1
ATOM 943 N N . LEU A 1 119 ? -11.366 7.701 10.427 1.00 91.62 119 LEU A N 1
ATOM 944 C CA . LEU A 1 119 ? -11.149 6.992 11.690 1.00 91.62 119 LEU A CA 1
ATOM 945 C C . LEU A 1 119 ? -12.403 6.982 12.581 1.00 91.62 119 LEU A C 1
ATOM 947 O O . LEU A 1 119 ? -12.701 5.973 13.218 1.00 91.62 119 LEU A O 1
ATOM 951 N N . SER A 1 120 ? -13.178 8.069 12.586 1.00 87.31 120 SER A N 1
ATOM 952 C CA . SER A 1 120 ? -14.393 8.212 13.406 1.00 87.31 120 SER A CA 1
ATOM 953 C C . SER A 1 120 ? -15.616 7.442 12.890 1.00 87.31 120 SER A C 1
ATOM 955 O O . SER A 1 120 ? -16.541 7.193 13.667 1.00 87.31 120 SER A O 1
ATOM 957 N N . LEU A 1 121 ? -15.616 6.974 11.633 1.00 72.19 121 LEU A N 1
ATOM 958 C CA . LEU A 1 121 ? -16.681 6.107 11.096 1.00 72.19 121 LEU A CA 1
ATOM 959 C C . LEU A 1 121 ? -16.827 4.781 11.872 1.00 72.19 121 LEU A C 1
ATOM 961 O O . LEU A 1 121 ? -17.885 4.158 11.822 1.00 72.19 121 LEU A O 1
ATOM 965 N N . THR A 1 122 ? -15.818 4.390 12.657 1.00 58.91 122 THR A N 1
ATOM 966 C CA . THR A 1 122 ? -15.838 3.223 13.557 1.00 58.91 122 THR A CA 1
ATOM 967 C C . THR A 1 122 ? -16.816 3.338 14.739 1.00 58.91 122 THR A C 1
ATOM 969 O O . THR A 1 122 ? -17.176 2.315 15.317 1.00 58.91 122 THR A O 1
ATOM 972 N N . GLN A 1 123 ? -17.293 4.539 15.108 1.00 49.91 123 GLN A N 1
ATOM 973 C CA . GLN A 1 123 ? -18.151 4.720 16.297 1.00 49.91 123 GLN A CA 1
ATOM 974 C C . GLN A 1 123 ? -19.662 4.610 16.034 1.00 49.91 123 GLN A C 1
ATOM 976 O O . GLN A 1 123 ? -20.435 4.496 16.988 1.00 49.91 123 GLN A O 1
ATOM 981 N N . ASN A 1 124 ? -20.101 4.615 14.772 1.00 47.56 124 ASN A N 1
ATOM 982 C CA . ASN A 1 124 ? -21.533 4.643 14.445 1.00 47.56 124 ASN A CA 1
ATOM 983 C C . ASN A 1 124 ? -22.128 3.263 14.122 1.00 47.56 124 ASN A C 1
ATOM 985 O O . ASN A 1 124 ? -23.326 3.074 14.317 1.00 47.56 124 ASN A O 1
ATOM 989 N N . GLU A 1 125 ? -21.311 2.274 13.751 1.00 49.78 125 GLU A N 1
ATOM 990 C CA . GLU A 1 125 ? -21.783 0.904 13.474 1.00 49.78 125 GLU A CA 1
ATOM 991 C C . GLU A 1 125 ? -21.943 0.043 14.749 1.00 49.78 125 GLU A C 1
ATOM 993 O O . GLU A 1 125 ? -22.581 -1.002 14.711 1.00 49.78 125 GLU A O 1
ATOM 998 N N . CYS A 1 126 ? -21.442 0.494 15.909 1.00 40.75 126 CYS A N 1
ATOM 999 C CA . CYS A 1 126 ? -21.666 -0.175 17.204 1.00 40.75 126 CYS A CA 1
ATOM 1000 C C . CYS A 1 126 ? -22.918 0.315 17.960 1.00 40.75 126 CYS A C 1
ATOM 1002 O O . CYS A 1 126 ? -23.250 -0.246 19.003 1.00 40.75 126 CYS A O 1
ATOM 1004 N N . LYS A 1 127 ? -23.621 1.356 17.487 1.00 42.16 127 LYS A N 1
ATOM 1005 C CA . LYS A 1 127 ? -24.800 1.910 18.189 1.00 42.16 127 LYS A CA 1
ATOM 1006 C C . LYS A 1 127 ? -26.153 1.460 17.635 1.00 42.16 127 LYS A C 1
ATOM 1008 O O . LYS A 1 127 ? -27.171 1.807 18.221 1.00 42.16 127 LYS A O 1
ATOM 1013 N N . THR A 1 128 ? -26.195 0.679 16.557 1.00 47.31 128 THR A N 1
ATOM 1014 C CA . THR A 1 128 ? -27.463 0.231 15.948 1.00 47.31 128 THR A CA 1
ATOM 1015 C C . THR A 1 128 ? -27.803 -1.239 16.208 1.00 47.31 128 THR A C 1
ATOM 1017 O O . THR A 1 128 ? -28.933 -1.636 15.944 1.00 47.31 128 THR A O 1
ATOM 1020 N N . SER A 1 129 ? -26.895 -2.040 16.786 1.00 50.78 129 SER A N 1
ATOM 1021 C CA . SER A 1 129 ? -27.150 -3.456 17.120 1.00 50.78 129 SER A CA 1
ATOM 1022 C C . SER A 1 129 ? -27.389 -3.733 18.611 1.00 50.78 129 SER A C 1
ATOM 1024 O O . SER A 1 129 ? -27.389 -4.888 19.026 1.00 50.78 129 SER A O 1
ATOM 1026 N N . SER A 1 130 ? -27.584 -2.698 19.429 1.00 51.28 130 SER A N 1
ATOM 1027 C CA . SER A 1 130 ? -27.999 -2.852 20.824 1.00 51.28 130 SER A CA 1
ATOM 1028 C C . SER A 1 130 ? -29.090 -1.841 21.149 1.00 51.28 130 SER A C 1
ATOM 1030 O O . SER A 1 130 ? -28.822 -0.718 21.570 1.00 51.28 130 SER A O 1
ATOM 1032 N N . CYS A 1 131 ? -30.333 -2.258 20.932 1.00 32.41 131 CYS A N 1
ATOM 1033 C CA . CYS A 1 131 ? -31.450 -1.812 21.749 1.00 32.41 131 CYS A CA 1
ATOM 1034 C C . CYS A 1 131 ? -32.318 -3.045 22.068 1.00 32.41 131 CYS A C 1
ATOM 1036 O O . CYS A 1 131 ? -32.493 -3.874 21.171 1.00 32.41 131 CYS A O 1
ATOM 1038 N N . PRO A 1 132 ? -32.764 -3.196 23.330 1.00 47.16 132 PRO A N 1
ATOM 1039 C CA . PRO A 1 132 ? -33.481 -4.369 23.836 1.00 47.16 132 PRO A CA 1
ATOM 1040 C C . PRO A 1 132 ? -34.880 -4.555 23.239 1.00 47.16 132 PRO A C 1
ATOM 1042 O O . PRO A 1 132 ? -35.486 -3.550 22.802 1.00 47.16 132 PRO A O 1
#

Organism: Sesamum radiatum (NCBI:txid300843)

InterPro domains:
  IPR011990 Tetratricopeptide-like helical domain superfamily [G3DSA:1.25.40.10] (3-131)
  IPR019734 Tetratricopeptide repeat [PS50005] (6-39)